Protein AF-A0A7X9AGL3-F1 (afdb_monomer_lite)

Sequence (99 aa):
MTAPEMTGQTAEKRLEEAGEELGRVLAALPPETKTLVREIKQNVQLEFEEQRKQGKYMDRSAFFAAALIGHEDLRDENLIRAAANYVDANHAYMKAQQA

Radius of gyration: 14.93 Å; chains: 1; bounding box: 31×44×36 Å

Structure (mmCIF, N/CA/C/O backbone):
data_AF-A0A7X9AGL3-F1
#
_entry.id   AF-A0A7X9AGL3-F1
#
loop_
_atom_site.group_PDB
_atom_site.id
_atom_site.type_symbol
_atom_site.label_atom_id
_atom_site.label_alt_id
_atom_site.label_comp_id
_atom_site.label_asym_id
_atom_site.label_entity_id
_atom_site.label_seq_id
_atom_site.pdbx_PDB_ins_code
_atom_site.Cartn_x
_atom_site.Cartn_y
_atom_site.Cartn_z
_atom_site.occupancy
_atom_site.B_iso_or_equiv
_atom_site.auth_seq_id
_atom_site.auth_comp_id
_atom_site.auth_asym_id
_atom_site.auth_atom_id
_atom_site.pdbx_PDB_model_num
ATOM 1 N N . MET A 1 1 ? -7.320 -31.371 14.549 1.00 37.84 1 MET A N 1
ATOM 2 C CA . MET A 1 1 ? -6.244 -30.433 14.927 1.00 37.84 1 MET A CA 1
ATOM 3 C C . MET A 1 1 ? -6.744 -29.034 14.624 1.00 37.84 1 MET A C 1
ATOM 5 O O . MET A 1 1 ? -6.873 -28.693 13.457 1.00 37.84 1 MET A O 1
ATOM 9 N N . THR A 1 2 ? -7.144 -28.280 15.643 1.00 45.00 2 THR A N 1
ATOM 10 C CA . THR A 1 2 ? -7.448 -26.849 15.518 1.00 45.00 2 THR A CA 1
ATOM 11 C C . THR A 1 2 ? -6.128 -26.106 15.336 1.00 45.00 2 THR A C 1
ATOM 13 O O . THR A 1 2 ? -5.173 -26.371 16.066 1.00 45.00 2 THR A O 1
ATOM 16 N N . ALA A 1 3 ? -6.038 -25.248 14.319 1.00 51.41 3 ALA A N 1
ATOM 17 C CA . ALA A 1 3 ? -4.873 -24.391 14.136 1.00 51.41 3 ALA A CA 1
ATOM 18 C C . ALA A 1 3 ? -4.681 -23.538 15.405 1.00 51.41 3 ALA A C 1
ATOM 20 O O . ALA A 1 3 ? -5.685 -23.078 15.954 1.00 51.41 3 ALA A O 1
ATOM 21 N N . PRO A 1 4 ? -3.443 -23.356 15.899 1.00 57.28 4 PRO A N 1
ATOM 22 C CA . PRO A 1 4 ? -3.205 -22.507 17.058 1.00 57.28 4 PRO A CA 1
ATOM 23 C C . PRO A 1 4 ? -3.725 -21.094 16.772 1.00 57.28 4 PRO A C 1
ATOM 25 O O . PRO A 1 4 ? -3.479 -20.544 15.696 1.00 57.28 4 PRO A O 1
ATOM 28 N N . GLU A 1 5 ? -4.472 -20.526 17.719 1.00 61.03 5 GLU A N 1
ATOM 29 C CA . GLU A 1 5 ? -4.939 -19.144 17.637 1.00 61.03 5 GLU A CA 1
ATOM 30 C C . GLU A 1 5 ? -3.722 -18.213 17.557 1.00 61.03 5 GLU A C 1
ATOM 32 O O . GLU A 1 5 ? -2.813 -18.285 18.387 1.00 61.03 5 GLU A O 1
ATOM 37 N N . MET A 1 6 ? -3.664 -17.360 16.528 1.00 67.12 6 MET A N 1
ATOM 38 C CA . MET A 1 6 ? -2.621 -16.337 16.456 1.00 67.12 6 MET A CA 1
ATOM 39 C C . MET A 1 6 ? -2.895 -15.280 17.524 1.00 67.12 6 MET A C 1
ATOM 41 O O . MET A 1 6 ? -3.936 -14.628 17.501 1.00 67.12 6 MET A O 1
ATOM 45 N N . THR A 1 7 ? -1.943 -15.090 18.434 1.00 77.31 7 THR A N 1
ATOM 46 C CA . THR A 1 7 ? -1.980 -14.001 19.415 1.00 77.31 7 THR A CA 1
ATOM 47 C C . THR A 1 7 ? -1.803 -12.643 18.726 1.00 77.31 7 THR A C 1
ATOM 49 O O . THR A 1 7 ? -1.166 -12.563 17.671 1.00 77.31 7 THR A O 1
ATOM 52 N N . GLY A 1 8 ? -2.301 -11.560 19.340 1.00 76.69 8 GLY A N 1
ATOM 53 C CA . GLY A 1 8 ? -2.169 -10.193 18.807 1.00 76.69 8 GLY A CA 1
ATOM 54 C C . GLY A 1 8 ? -0.726 -9.806 18.459 1.00 76.69 8 GLY A C 1
ATOM 55 O O . GLY A 1 8 ? -0.482 -9.290 17.375 1.00 76.69 8 GLY A O 1
ATOM 56 N N . GLN A 1 9 ? 0.241 -10.177 19.307 1.00 79.56 9 GLN A N 1
ATOM 57 C CA . GLN A 1 9 ? 1.674 -9.938 19.077 1.00 79.56 9 GLN A CA 1
ATOM 58 C C . GLN A 1 9 ? 2.230 -10.698 17.857 1.00 79.56 9 GLN A C 1
ATOM 60 O O . GLN A 1 9 ? 3.079 -10.189 17.129 1.00 79.56 9 GLN A O 1
ATOM 65 N N . THR A 1 10 ? 1.748 -11.918 17.603 1.00 87.19 10 THR A N 1
ATOM 66 C CA . THR A 1 10 ? 2.164 -12.696 16.423 1.00 87.19 10 THR A CA 1
ATOM 67 C C . THR A 1 10 ? 1.571 -12.109 15.142 1.00 87.19 10 THR A C 1
ATOM 69 O O . THR A 1 10 ? 2.239 -12.064 14.109 1.00 87.19 10 THR A O 1
ATOM 72 N N . ALA A 1 11 ? 0.322 -11.642 15.204 1.00 89.19 11 ALA A N 1
ATOM 73 C CA . ALA A 1 11 ? -0.347 -11.021 14.069 1.00 89.19 11 ALA A CA 1
ATOM 74 C C . ALA A 1 11 ? 0.249 -9.643 13.723 1.00 89.19 11 ALA A C 1
ATOM 76 O O . ALA A 1 11 ? 0.396 -9.334 12.544 1.00 89.19 11 ALA A O 1
ATOM 77 N N . GLU A 1 12 ? 0.649 -8.863 14.731 1.00 91.62 12 GLU A N 1
ATOM 78 C CA . GLU A 1 12 ? 1.348 -7.581 14.565 1.00 91.62 12 GLU A CA 1
ATOM 79 C C . GLU A 1 12 ? 2.676 -7.766 13.833 1.00 91.62 12 GLU A C 1
ATOM 81 O O . GLU A 1 12 ? 2.890 -7.177 12.777 1.00 91.62 12 GLU A O 1
ATOM 86 N N . LYS A 1 13 ? 3.521 -8.685 14.313 1.00 93.88 13 LYS A N 1
ATOM 87 C CA . LYS A 1 13 ? 4.802 -8.987 13.667 1.00 93.88 13 LYS A CA 1
ATOM 88 C C . LYS A 1 13 ? 4.628 -9.426 12.209 1.00 93.88 13 LYS A C 1
ATOM 90 O O . LYS A 1 13 ? 5.378 -9.010 11.333 1.00 93.88 13 LYS A O 1
ATOM 95 N N . ARG A 1 14 ? 3.613 -10.248 11.925 1.00 93.94 14 ARG A N 1
ATOM 96 C CA . ARG A 1 14 ? 3.307 -10.676 10.552 1.00 93.94 14 ARG A CA 1
ATOM 97 C C . ARG A 1 14 ? 2.868 -9.507 9.664 1.00 93.94 14 ARG A C 1
ATOM 99 O O . ARG A 1 14 ? 3.189 -9.498 8.477 1.00 93.94 14 ARG A O 1
ATOM 106 N N . LEU A 1 15 ? 2.124 -8.547 10.214 1.00 95.31 15 LEU A N 1
ATOM 107 C CA . LEU A 1 15 ? 1.740 -7.325 9.508 1.00 95.31 15 LEU A CA 1
ATOM 108 C C . LEU A 1 15 ? 2.964 -6.457 9.191 1.00 95.31 15 LEU A C 1
ATOM 110 O O . LEU A 1 15 ? 3.087 -5.980 8.063 1.00 95.31 15 LEU A O 1
ATOM 114 N N . GLU A 1 16 ? 3.883 -6.303 10.144 1.00 95.75 16 GLU A N 1
ATOM 115 C CA . GLU A 1 16 ? 5.148 -5.589 9.937 1.00 95.75 16 GLU A CA 1
ATOM 116 C C . GLU A 1 16 ? 5.982 -6.236 8.825 1.00 95.75 16 GLU A C 1
ATOM 118 O O . GLU A 1 16 ? 6.324 -5.570 7.848 1.00 95.75 16 GLU A O 1
ATOM 123 N N . GLU A 1 17 ? 6.222 -7.549 8.904 1.00 96.75 17 GLU A N 1
ATOM 124 C CA . GLU A 1 17 ? 6.990 -8.300 7.901 1.00 96.75 17 GLU A CA 1
ATOM 125 C C . GLU A 1 17 ? 6.365 -8.196 6.497 1.00 96.75 17 GLU A C 1
ATOM 127 O O . GLU A 1 17 ? 7.072 -8.004 5.502 1.00 96.75 17 GLU A O 1
ATOM 132 N N . ALA A 1 18 ? 5.032 -8.272 6.400 1.00 97.06 18 ALA A N 1
ATOM 133 C CA . ALA A 1 18 ? 4.327 -8.101 5.132 1.00 97.06 18 ALA A CA 1
ATOM 134 C C . ALA A 1 18 ? 4.451 -6.665 4.589 1.00 97.06 18 ALA A C 1
ATOM 136 O O . ALA A 1 18 ? 4.587 -6.471 3.379 1.00 97.06 18 ALA A O 1
ATOM 137 N N . GLY A 1 19 ? 4.432 -5.659 5.470 1.00 96.44 19 GLY A N 1
ATOM 138 C CA . GLY A 1 19 ? 4.627 -4.256 5.107 1.00 96.44 19 GLY A CA 1
ATOM 139 C C . GLY A 1 19 ? 6.041 -3.976 4.598 1.00 96.44 19 GLY A C 1
ATOM 140 O O . GLY A 1 19 ? 6.212 -3.295 3.584 1.00 96.44 19 GLY A O 1
ATOM 141 N N . GLU A 1 20 ? 7.054 -4.547 5.250 1.00 97.69 20 GLU A N 1
ATOM 142 C CA . GLU A 1 20 ? 8.449 -4.459 4.814 1.00 97.69 20 GLU A CA 1
ATOM 143 C C . GLU A 1 20 ? 8.671 -5.121 3.452 1.00 97.69 20 GLU A C 1
ATOM 145 O O . GLU A 1 20 ? 9.359 -4.558 2.597 1.00 97.69 20 GLU A O 1
ATOM 150 N N . GLU A 1 21 ? 8.086 -6.300 3.225 1.00 97.62 21 GLU A N 1
ATOM 151 C CA . GLU A 1 21 ? 8.168 -6.989 1.935 1.00 97.62 21 GLU A CA 1
ATOM 152 C C . GLU A 1 21 ? 7.504 -6.168 0.824 1.00 97.62 21 GLU A C 1
ATOM 154 O O . GLU A 1 21 ? 8.119 -5.936 -0.218 1.00 97.62 21 GLU A O 1
ATOM 159 N N . LEU A 1 22 ? 6.294 -5.646 1.058 1.00 97.38 22 LEU A N 1
ATOM 160 C CA . LEU A 1 22 ? 5.620 -4.765 0.103 1.00 97.38 22 LEU A CA 1
ATOM 161 C C . LEU A 1 22 ? 6.473 -3.526 -0.212 1.00 97.38 22 LEU A C 1
ATOM 163 O O . LEU A 1 22 ? 6.636 -3.165 -1.379 1.00 97.38 22 LEU A O 1
ATOM 167 N N . GLY A 1 23 ? 7.075 -2.906 0.807 1.00 96.50 23 GLY A N 1
ATOM 168 C CA . GLY A 1 23 ? 8.002 -1.786 0.639 1.00 96.50 23 GLY A CA 1
ATOM 169 C C . GLY A 1 23 ? 9.228 -2.139 -0.211 1.00 96.50 23 GLY A C 1
ATOM 170 O O . GLY A 1 23 ? 9.605 -1.368 -1.099 1.00 96.50 23 GLY A O 1
ATOM 171 N N . ARG A 1 24 ? 9.824 -3.319 0.009 1.00 97.88 24 ARG A N 1
ATOM 172 C CA . ARG A 1 24 ? 10.960 -3.822 -0.781 1.00 97.88 24 ARG A CA 1
ATOM 173 C C . ARG A 1 24 ? 10.581 -4.061 -2.241 1.00 97.88 24 ARG A C 1
ATOM 175 O O . ARG A 1 24 ? 11.310 -3.609 -3.127 1.00 97.88 24 ARG A O 1
ATOM 182 N N . VAL A 1 25 ? 9.433 -4.685 -2.507 1.00 97.44 25 VAL A N 1
ATOM 183 C CA . VAL A 1 25 ? 8.951 -4.913 -3.879 1.00 97.44 25 VAL A CA 1
ATOM 184 C C . VAL A 1 25 ? 8.695 -3.585 -4.592 1.00 97.44 25 VAL A C 1
ATOM 186 O O . VAL A 1 25 ? 9.205 -3.376 -5.691 1.00 97.44 25 VAL A O 1
ATOM 189 N N . LEU A 1 26 ? 8.006 -2.641 -3.941 1.00 96.00 26 LEU A N 1
ATOM 190 C CA . LEU A 1 26 ? 7.758 -1.296 -4.476 1.00 96.00 26 LEU A CA 1
ATOM 191 C C . LEU A 1 26 ? 9.057 -0.558 -4.842 1.00 96.00 26 LEU A C 1
ATOM 193 O O . LEU A 1 26 ? 9.138 0.110 -5.878 1.00 96.00 26 LEU A O 1
ATOM 197 N N . ALA A 1 27 ? 10.090 -0.678 -4.005 1.00 95.81 27 ALA A N 1
ATOM 198 C CA . ALA A 1 27 ? 11.388 -0.061 -4.254 1.00 95.81 27 ALA A CA 1
ATOM 199 C C . ALA A 1 27 ? 12.110 -0.673 -5.467 1.00 95.81 27 ALA A C 1
ATOM 201 O O . ALA A 1 27 ? 12.790 0.055 -6.200 1.00 95.81 27 ALA A O 1
ATOM 202 N N . ALA A 1 28 ? 11.930 -1.973 -5.713 1.00 96.19 28 ALA A N 1
ATOM 203 C CA . ALA A 1 28 ? 12.567 -2.713 -6.801 1.00 96.19 28 ALA A CA 1
ATOM 204 C C . ALA A 1 28 ? 11.884 -2.541 -8.172 1.00 96.19 28 ALA A C 1
ATOM 206 O O . ALA A 1 28 ? 12.471 -2.910 -9.187 1.00 96.19 28 ALA A O 1
ATOM 207 N N . LEU A 1 29 ? 10.684 -1.952 -8.226 1.00 96.00 29 LEU A N 1
ATOM 208 C CA . LEU A 1 29 ? 9.928 -1.796 -9.472 1.00 96.00 29 LEU A CA 1
ATOM 209 C C . LEU A 1 29 ? 10.694 -1.010 -10.556 1.00 96.00 29 LEU A C 1
ATOM 211 O O . LEU A 1 29 ? 11.415 -0.046 -10.239 1.00 96.00 29 LEU A O 1
ATOM 215 N N . PRO A 1 30 ? 10.488 -1.343 -11.843 1.00 94.81 30 PRO A N 1
ATOM 216 C CA . PRO A 1 30 ? 11.025 -0.562 -12.947 1.00 94.81 30 PRO A CA 1
ATOM 217 C C . PRO A 1 30 ? 10.358 0.828 -13.021 1.00 94.81 30 PRO A C 1
ATOM 219 O O . PRO A 1 30 ? 9.259 1.022 -12.491 1.00 94.81 30 PRO A O 1
ATOM 222 N N . PRO A 1 31 ? 11.000 1.822 -13.666 1.00 93.88 31 PRO A N 1
ATOM 223 C CA . PRO A 1 31 ? 10.494 3.197 -13.719 1.00 93.88 31 PRO A CA 1
ATOM 224 C C . PRO A 1 31 ? 9.061 3.328 -14.251 1.00 93.88 31 PRO A C 1
ATOM 226 O O . PRO A 1 31 ? 8.283 4.098 -13.696 1.00 93.88 31 PRO A O 1
ATOM 229 N N . GLU A 1 32 ? 8.702 2.557 -15.278 1.00 90.69 32 GLU A N 1
ATOM 230 C CA . GLU A 1 32 ? 7.365 2.583 -15.886 1.00 90.69 32 GLU A CA 1
ATOM 231 C C . GLU A 1 32 ? 6.286 2.139 -14.889 1.00 90.69 32 GLU A C 1
ATOM 233 O O . GLU A 1 32 ? 5.334 2.875 -14.629 1.00 90.69 32 GLU A O 1
ATOM 238 N N . THR A 1 33 ? 6.483 0.996 -14.224 1.00 93.31 33 THR A N 1
ATOM 239 C CA . THR A 1 33 ? 5.563 0.511 -13.184 1.00 93.31 33 THR A CA 1
ATOM 240 C C . THR A 1 33 ? 5.532 1.443 -11.973 1.00 93.31 33 THR A C 1
ATOM 242 O O . THR A 1 33 ? 4.478 1.638 -11.374 1.00 93.31 33 THR A O 1
ATOM 245 N N . LYS A 1 34 ? 6.653 2.090 -11.622 1.00 94.38 34 LYS A N 1
ATOM 246 C CA . LYS A 1 34 ? 6.679 3.111 -10.559 1.00 94.38 34 LYS A CA 1
ATOM 247 C C . LYS A 1 34 ? 5.807 4.319 -10.883 1.00 94.38 34 LYS A C 1
ATOM 249 O O . LYS A 1 34 ? 5.226 4.884 -9.959 1.00 94.38 34 LYS A O 1
ATOM 254 N N . THR A 1 35 ? 5.727 4.732 -12.146 1.00 94.94 35 THR A N 1
ATOM 255 C CA . THR A 1 35 ? 4.830 5.819 -12.566 1.00 94.94 35 THR A CA 1
ATOM 256 C C . THR A 1 3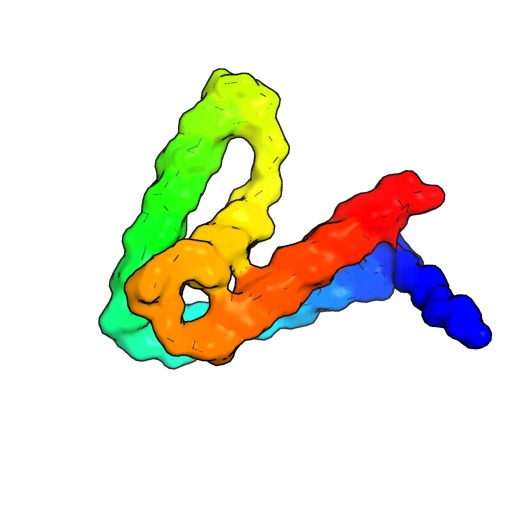5 ? 3.377 5.416 -12.353 1.00 94.94 35 THR A C 1
ATOM 258 O O . THR A 1 35 ? 2.675 6.113 -11.625 1.00 94.94 35 THR A O 1
ATOM 261 N N . LEU A 1 36 ? 2.978 4.238 -12.843 1.00 94.69 36 LEU A N 1
ATOM 262 C CA . LEU A 1 36 ? 1.627 3.711 -12.636 1.00 94.69 36 LEU A CA 1
ATOM 263 C C . LEU A 1 36 ? 1.275 3.613 -11.142 1.00 94.69 36 LEU A C 1
ATOM 265 O O . LEU A 1 36 ? 0.250 4.109 -10.691 1.00 94.69 36 LEU A O 1
ATOM 269 N N . VAL A 1 37 ? 2.16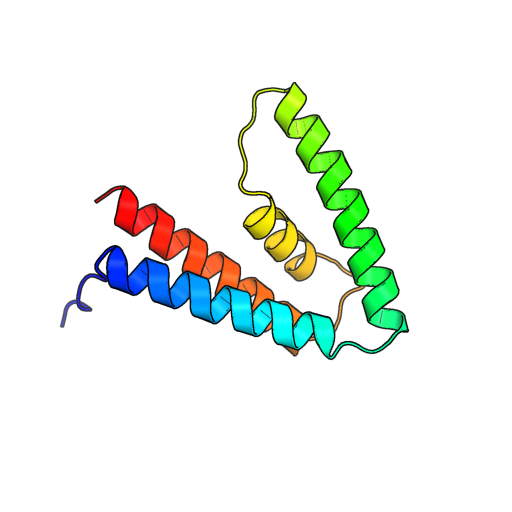8 3.054 -10.325 1.00 95.62 37 VAL A N 1
ATOM 270 C CA . VAL A 1 37 ? 1.951 2.930 -8.875 1.00 95.62 37 VAL A CA 1
ATOM 271 C C . VAL A 1 37 ? 1.828 4.294 -8.179 1.00 95.62 37 VAL A C 1
ATOM 273 O O . VAL A 1 37 ? 1.081 4.426 -7.205 1.00 95.62 37 VAL A O 1
ATOM 276 N N . ARG 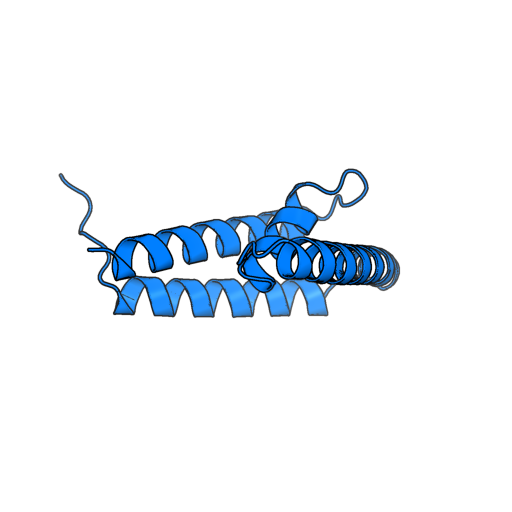A 1 38 ? 2.526 5.333 -8.657 1.00 95.75 38 ARG A N 1
ATOM 277 C CA . ARG A 1 38 ? 2.361 6.703 -8.140 1.00 95.75 38 ARG A CA 1
ATOM 278 C C . ARG A 1 38 ? 0.991 7.274 -8.482 1.00 95.75 38 ARG A C 1
ATOM 280 O O . ARG A 1 38 ? 0.401 7.910 -7.612 1.00 95.75 38 ARG A O 1
ATOM 287 N N . GLU A 1 39 ? 0.494 7.040 -9.691 1.00 95.56 39 GLU A N 1
ATOM 288 C CA . GLU A 1 39 ? -0.852 7.455 -10.105 1.00 95.56 39 GLU A CA 1
ATOM 289 C C . GLU A 1 39 ? -1.920 6.755 -9.258 1.00 95.56 39 GLU A C 1
ATOM 291 O O . GLU A 1 39 ? -2.771 7.421 -8.668 1.00 95.56 39 GLU A O 1
ATOM 296 N N . ILE A 1 40 ? -1.794 5.437 -9.060 1.00 95.88 40 ILE A N 1
ATOM 297 C CA . ILE A 1 40 ? -2.659 4.669 -8.149 1.00 95.88 40 ILE A CA 1
ATOM 298 C C . ILE A 1 40 ? -2.644 5.287 -6.749 1.00 95.88 40 ILE A C 1
ATOM 300 O O . ILE A 1 40 ? -3.695 5.532 -6.160 1.00 95.88 40 ILE A O 1
ATOM 304 N N . LYS A 1 41 ? -1.456 5.592 -6.212 1.00 95.44 41 LYS A N 1
ATOM 305 C CA . LYS A 1 41 ? -1.314 6.199 -4.882 1.00 95.44 41 LYS A CA 1
ATOM 306 C C . LYS A 1 41 ? -2.007 7.561 -4.783 1.00 95.44 41 LYS A C 1
ATOM 308 O O . LYS A 1 41 ? -2.586 7.863 -3.740 1.00 95.44 41 LYS A O 1
ATOM 313 N N . GLN A 1 42 ? -1.936 8.384 -5.827 1.00 95.94 42 GLN A N 1
ATOM 314 C CA . GLN A 1 42 ? -2.616 9.681 -5.861 1.00 95.94 42 GLN A CA 1
ATOM 315 C C . GLN A 1 42 ? -4.136 9.509 -5.872 1.00 95.94 42 GLN A C 1
ATOM 317 O O . GLN A 1 42 ? -4.816 10.131 -5.058 1.00 95.94 42 GLN A O 1
ATOM 322 N N . ASN A 1 43 ? -4.657 8.613 -6.711 1.00 94.44 43 ASN A N 1
ATOM 323 C CA . ASN A 1 43 ? -6.089 8.315 -6.775 1.00 94.44 43 ASN A CA 1
ATOM 324 C C . ASN A 1 43 ? -6.614 7.785 -5.434 1.00 94.44 43 ASN A C 1
ATOM 326 O O . ASN A 1 43 ? -7.633 8.253 -4.935 1.00 94.44 43 ASN A O 1
ATOM 330 N N . VAL A 1 44 ? -5.863 6.881 -4.800 1.00 94.69 44 VAL A N 1
ATOM 331 C CA . VAL A 1 44 ? -6.165 6.367 -3.458 1.00 94.69 44 VAL A CA 1
ATOM 332 C C . VAL A 1 44 ? -6.196 7.486 -2.419 1.00 94.69 44 VAL A C 1
ATOM 334 O O . VAL A 1 44 ? -7.077 7.488 -1.566 1.00 94.69 44 VAL A O 1
ATOM 337 N N . GLN A 1 45 ? -5.263 8.441 -2.468 1.00 93.81 45 GLN A N 1
ATOM 338 C CA . GLN A 1 45 ? -5.244 9.568 -1.531 1.00 93.81 45 GLN A CA 1
ATOM 339 C C . GLN A 1 45 ? -6.474 10.472 -1.708 1.00 93.81 45 GLN A C 1
ATOM 341 O O . GLN A 1 45 ? -7.072 10.868 -0.709 1.00 93.81 45 GLN A O 1
ATOM 346 N N . LEU A 1 46 ? -6.866 10.767 -2.951 1.00 94.62 46 LEU A N 1
ATOM 347 C CA . LEU A 1 46 ? -8.057 11.571 -3.245 1.00 94.62 46 LEU A CA 1
ATOM 348 C C . LEU A 1 46 ? -9.335 10.881 -2.753 1.00 94.62 46 LEU A C 1
ATOM 350 O O . LEU A 1 46 ? -10.135 11.492 -2.046 1.00 94.62 46 LEU A O 1
ATOM 354 N N . GLU A 1 47 ? -9.491 9.595 -3.066 1.00 93.00 47 GLU A N 1
ATOM 355 C CA . GLU A 1 47 ? -10.645 8.803 -2.637 1.00 93.00 47 GLU A CA 1
ATOM 356 C C . GLU A 1 47 ? -10.683 8.656 -1.109 1.00 93.00 47 GLU A C 1
ATOM 358 O O . GLU A 1 47 ? -11.725 8.836 -0.486 1.00 93.00 47 GLU A O 1
ATOM 363 N N . PHE A 1 48 ? -9.534 8.416 -0.472 1.00 92.50 48 PHE A N 1
ATOM 364 C CA . PHE A 1 48 ? -9.417 8.362 0.985 1.00 92.50 48 PHE A CA 1
ATOM 365 C C . PHE A 1 48 ? -9.893 9.662 1.649 1.00 92.50 48 PHE A C 1
ATOM 367 O O . PHE A 1 48 ? -10.626 9.631 2.640 1.00 92.50 48 PHE A O 1
ATOM 374 N N . GLU A 1 49 ? -9.481 10.815 1.119 1.00 93.06 49 GLU A N 1
ATOM 375 C CA . GLU A 1 49 ? -9.912 12.118 1.628 1.00 93.06 49 GLU A CA 1
ATOM 376 C C . GLU A 1 49 ? -11.414 12.335 1.453 1.00 93.06 49 GLU A C 1
ATOM 378 O O . GLU A 1 49 ? -12.061 12.878 2.351 1.00 93.06 49 GLU A O 1
ATOM 383 N N . GLU A 1 50 ? -11.979 11.888 0.335 1.00 93.44 50 GLU A N 1
ATOM 384 C CA . GLU A 1 50 ? -13.410 11.986 0.069 1.00 93.44 50 GLU A CA 1
ATOM 385 C C . GLU A 1 50 ? -14.233 11.099 1.014 1.00 93.44 50 GLU A C 1
ATOM 387 O O . GLU A 1 50 ? -15.163 11.572 1.671 1.00 93.44 50 GLU A O 1
ATOM 392 N N . GLN A 1 51 ? -13.829 9.841 1.198 1.00 91.06 51 GLN A N 1
ATOM 393 C CA . GLN A 1 51 ? -14.470 8.925 2.146 1.00 91.06 51 GLN A CA 1
ATOM 394 C C . GLN A 1 51 ? -14.376 9.458 3.585 1.00 91.06 51 GLN A C 1
ATOM 396 O O . GLN A 1 51 ? -15.352 9.402 4.341 1.00 91.06 51 GLN A O 1
ATOM 401 N N . ARG A 1 52 ? -13.241 10.070 3.953 1.00 90.12 52 ARG A N 1
ATOM 402 C CA . ARG A 1 52 ? -13.060 10.711 5.261 1.00 90.12 52 ARG A CA 1
ATOM 403 C C . ARG A 1 52 ? -14.021 11.883 5.475 1.00 90.12 52 ARG A C 1
ATOM 405 O O . ARG A 1 52 ? -14.563 12.010 6.572 1.00 90.12 52 ARG A O 1
ATOM 412 N N . LYS A 1 53 ? -14.263 12.730 4.465 1.00 92.81 53 LYS A N 1
ATOM 413 C CA . LYS A 1 53 ? -15.258 13.824 4.556 1.00 92.81 53 LYS A CA 1
ATOM 414 C C . LYS A 1 53 ? -16.673 13.296 4.786 1.00 92.81 53 LYS A C 1
ATOM 416 O O . LYS A 1 53 ? -17.461 13.944 5.466 1.00 92.81 53 LYS A O 1
ATOM 421 N N . GLN A 1 54 ? -16.972 12.105 4.273 1.00 92.62 54 GLN A N 1
ATOM 422 C CA . GLN A 1 54 ? -18.244 11.407 4.482 1.00 92.62 54 GLN A CA 1
ATOM 423 C C . GLN A 1 54 ? -18.323 10.679 5.838 1.00 92.62 54 GLN A C 1
ATOM 425 O O . GLN A 1 54 ? -19.289 9.963 6.095 1.00 92.62 54 GLN A O 1
ATOM 430 N N . GLY A 1 55 ? -17.319 10.833 6.710 1.00 90.12 55 GLY A N 1
ATOM 431 C CA . GLY A 1 55 ? -17.277 10.202 8.031 1.00 90.12 55 GLY A CA 1
ATOM 432 C C . GLY A 1 55 ? -16.910 8.717 8.011 1.00 90.12 55 GLY A C 1
ATOM 433 O O . GLY A 1 55 ? -17.051 8.043 9.031 1.00 90.12 55 GLY A O 1
ATOM 434 N N . LYS A 1 56 ? -16.436 8.188 6.876 1.00 86.50 56 LYS A N 1
ATOM 435 C CA . LYS A 1 56 ? -15.966 6.804 6.777 1.00 86.50 56 LYS A CA 1
ATOM 436 C C . LYS A 1 56 ? -14.485 6.743 7.124 1.00 86.50 56 LYS A C 1
ATOM 438 O O . LYS A 1 56 ? -13.656 7.418 6.516 1.00 86.50 56 LYS A O 1
ATOM 443 N N . TYR A 1 57 ? -14.160 5.904 8.098 1.00 80.25 57 TYR A N 1
ATOM 444 C CA . TYR A 1 57 ? -12.787 5.635 8.500 1.00 80.25 57 TYR A CA 1
ATOM 445 C C . TYR A 1 57 ? -12.302 4.360 7.818 1.00 80.25 57 TYR A C 1
ATOM 447 O O . TYR A 1 57 ? -12.948 3.318 7.898 1.00 80.25 57 TYR A O 1
ATOM 455 N N . MET A 1 58 ? -11.160 4.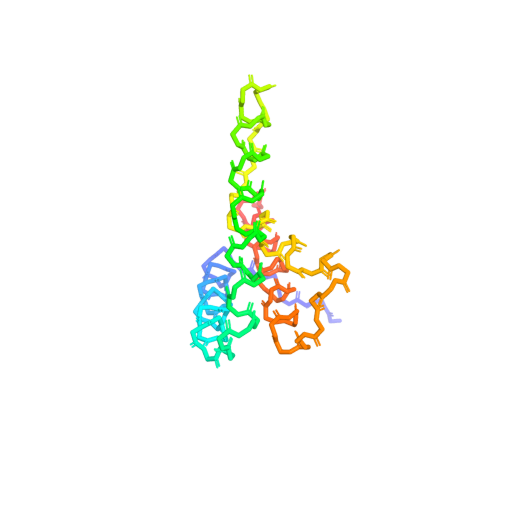453 7.149 1.00 83.25 58 MET A N 1
ATOM 456 C CA . MET A 1 58 ? -10.484 3.334 6.503 1.00 83.25 58 MET A CA 1
ATOM 457 C C . MET A 1 58 ? -8.992 3.409 6.802 1.00 83.25 58 MET A C 1
ATOM 459 O O . MET A 1 58 ? -8.462 4.493 7.046 1.00 83.25 58 MET A O 1
ATOM 463 N N . ASP A 1 59 ? -8.310 2.268 6.794 1.00 88.62 59 ASP A N 1
ATOM 464 C CA . ASP A 1 59 ? -6.853 2.255 6.853 1.00 88.62 59 ASP A CA 1
ATOM 465 C C . ASP A 1 59 ? -6.289 2.577 5.464 1.00 88.62 59 ASP A C 1
ATOM 467 O O . ASP A 1 59 ? -6.573 1.883 4.483 1.00 88.62 59 ASP A O 1
ATOM 471 N N . ARG A 1 60 ? -5.501 3.652 5.366 1.00 89.94 60 ARG A N 1
ATOM 472 C CA . ARG A 1 60 ? -4.971 4.125 4.081 1.00 89.94 60 ARG A CA 1
ATOM 473 C C . ARG A 1 60 ? -4.010 3.119 3.445 1.00 89.94 60 ARG A C 1
ATOM 475 O O . ARG A 1 60 ? -3.966 3.019 2.221 1.00 89.94 60 ARG A O 1
ATOM 482 N N . SER A 1 61 ? -3.224 2.409 4.248 1.00 90.88 61 SER A N 1
ATOM 483 C CA . SER A 1 61 ? -2.222 1.459 3.760 1.00 90.88 61 SER A CA 1
ATOM 484 C C . SER A 1 61 ? -2.894 0.204 3.209 1.00 90.88 61 SER A C 1
ATOM 486 O O . SER A 1 61 ? -2.563 -0.234 2.108 1.00 90.88 61 SER A O 1
ATOM 488 N N . ALA A 1 62 ? -3.895 -0.323 3.916 1.00 91.75 62 ALA A N 1
ATOM 489 C CA . ALA A 1 62 ? -4.715 -1.433 3.446 1.00 91.75 62 ALA A CA 1
ATOM 490 C C . ALA A 1 62 ? -5.516 -1.051 2.194 1.00 91.75 62 ALA A C 1
ATOM 492 O O . ALA A 1 62 ? -5.599 -1.839 1.254 1.00 91.75 62 ALA A O 1
ATOM 493 N N . PHE A 1 63 ? -6.051 0.174 2.142 1.00 93.94 63 PHE A N 1
ATOM 494 C CA . PHE A 1 63 ? -6.769 0.665 0.967 1.00 93.94 63 PHE A CA 1
ATOM 495 C C . PHE A 1 63 ? -5.852 0.796 -0.257 1.00 93.94 63 PHE A C 1
ATOM 497 O O . PHE A 1 63 ? -6.215 0.371 -1.352 1.00 93.94 63 PHE A O 1
ATOM 504 N N . PHE A 1 64 ? -4.627 1.293 -0.068 1.00 96.31 64 PHE A N 1
ATOM 505 C CA . PHE A 1 64 ? -3.622 1.325 -1.127 1.00 96.31 64 PHE A CA 1
ATOM 506 C C . PHE A 1 64 ? -3.247 -0.079 -1.616 1.00 96.31 64 PHE A C 1
ATOM 508 O O . PHE A 1 64 ? -3.224 -0.314 -2.821 1.00 96.31 64 PHE A O 1
ATOM 515 N N . ALA A 1 65 ? -3.002 -1.027 -0.707 1.00 96.44 65 ALA A N 1
ATOM 516 C CA . ALA A 1 65 ? -2.692 -2.406 -1.080 1.00 96.44 65 ALA A CA 1
ATOM 517 C C . ALA A 1 65 ? -3.847 -3.066 -1.857 1.00 96.44 65 ALA A C 1
ATOM 519 O O . ALA A 1 65 ? -3.608 -3.701 -2.881 1.00 96.44 65 ALA A O 1
ATOM 520 N N . ALA A 1 66 ? -5.098 -2.848 -1.442 1.00 95.62 66 ALA A N 1
ATOM 521 C CA . ALA A 1 66 ? -6.272 -3.319 -2.175 1.00 95.62 66 ALA A CA 1
ATOM 522 C C . ALA A 1 66 ? -6.373 -2.703 -3.582 1.00 95.62 66 ALA A C 1
ATOM 524 O O . ALA A 1 66 ? -6.674 -3.410 -4.543 1.00 95.62 66 ALA A O 1
ATOM 525 N N . ALA A 1 67 ? -6.067 -1.409 -3.721 1.00 95.94 67 ALA A N 1
ATOM 526 C CA . ALA A 1 67 ? -6.056 -0.735 -5.017 1.00 95.94 67 ALA A CA 1
ATOM 527 C C . ALA A 1 67 ? -4.989 -1.303 -5.964 1.00 95.94 67 ALA A C 1
ATOM 529 O O . ALA A 1 67 ? -5.253 -1.429 -7.153 1.00 95.94 67 ALA A O 1
ATOM 530 N N . LEU A 1 68 ? -3.815 -1.695 -5.452 1.00 96.94 68 LEU A N 1
ATOM 531 C CA . LEU A 1 68 ? -2.795 -2.376 -6.259 1.00 96.94 68 LEU A CA 1
ATOM 532 C C . LEU A 1 68 ? -3.302 -3.724 -6.789 1.00 96.94 68 LEU A C 1
ATOM 534 O O . LEU A 1 68 ? -3.104 -4.030 -7.957 1.00 96.94 68 LEU A O 1
ATOM 538 N N . ILE A 1 69 ? -3.980 -4.516 -5.955 1.00 96.31 69 ILE A N 1
ATOM 539 C CA . ILE A 1 69 ? -4.510 -5.834 -6.346 1.00 96.31 69 ILE A CA 1
ATOM 540 C C . ILE A 1 69 ? -5.583 -5.701 -7.436 1.00 96.31 69 ILE A C 1
ATOM 542 O O . ILE A 1 69 ? -5.639 -6.522 -8.347 1.00 96.31 69 ILE A O 1
ATOM 546 N N . GLY A 1 70 ? -6.446 -4.688 -7.330 1.00 93.12 70 GLY A N 1
ATOM 547 C CA . GLY A 1 70 ? -7.5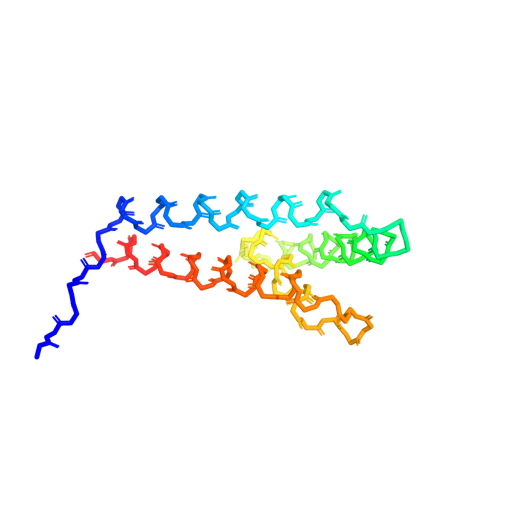84 -4.491 -8.229 1.00 93.12 70 GLY A CA 1
ATOM 548 C C . GLY A 1 70 ? -7.299 -3.678 -9.494 1.00 93.12 70 GLY A C 1
ATOM 549 O O . GLY A 1 70 ? -8.230 -3.447 -10.261 1.00 93.12 70 GLY A O 1
ATOM 550 N N . HIS A 1 71 ? -6.070 -3.200 -9.713 1.00 94.56 71 HIS A N 1
ATOM 551 C CA . HIS A 1 71 ? -5.776 -2.318 -10.844 1.00 94.56 71 HIS A CA 1
ATOM 552 C C . HIS A 1 71 ? -5.565 -3.103 -12.146 1.00 94.56 71 HIS A C 1
ATOM 554 O O . HIS A 1 71 ? -4.602 -3.854 -12.268 1.00 94.56 71 HIS A O 1
ATOM 560 N N . GLU A 1 72 ? -6.414 -2.872 -13.151 1.00 91.06 72 GLU A N 1
ATOM 561 C CA . GLU A 1 72 ? -6.444 -3.650 -14.405 1.00 91.06 72 GLU A CA 1
ATOM 562 C C . GLU A 1 72 ? -5.123 -3.606 -15.195 1.00 91.06 72 GLU A C 1
ATOM 564 O O . GLU A 1 72 ? -4.690 -4.611 -15.766 1.00 91.06 72 GLU A O 1
ATOM 569 N N . ASP A 1 73 ? -4.451 -2.453 -15.193 1.00 92.25 73 ASP A N 1
ATOM 570 C CA . ASP A 1 73 ? -3.185 -2.271 -15.913 1.00 92.25 73 ASP A CA 1
ATOM 571 C C . ASP A 1 73 ? -1.953 -2.753 -15.133 1.00 92.25 73 ASP A C 1
ATOM 573 O O . ASP A 1 73 ? -0.854 -2.838 -15.690 1.00 92.25 73 ASP A O 1
ATOM 577 N N . LEU A 1 74 ? -2.101 -3.078 -13.844 1.00 91.75 74 LEU A N 1
ATOM 578 C CA . LEU A 1 74 ? -0.986 -3.546 -13.032 1.00 91.75 74 LEU A CA 1
ATOM 579 C C . LEU A 1 74 ? -0.845 -5.061 -13.190 1.00 91.75 74 LEU A C 1
ATOM 581 O O . LEU A 1 74 ? -1.690 -5.826 -12.745 1.00 91.75 74 LEU A O 1
ATOM 585 N N . ARG A 1 75 ? 0.248 -5.501 -13.820 1.00 91.25 75 ARG A N 1
ATOM 586 C CA . ARG A 1 75 ? 0.504 -6.927 -14.107 1.00 91.25 75 ARG A CA 1
ATOM 587 C C . ARG A 1 75 ? 1.699 -7.517 -13.360 1.00 91.25 75 ARG A C 1
ATOM 589 O O . ARG A 1 75 ? 2.087 -8.649 -13.627 1.00 91.25 75 ARG A O 1
ATOM 596 N N . ASP A 1 76 ? 2.313 -6.757 -12.455 1.00 93.56 76 ASP A N 1
ATOM 597 C CA . ASP A 1 76 ? 3.449 -7.247 -11.673 1.00 93.56 76 ASP A CA 1
ATOM 598 C C . ASP A 1 76 ? 2.959 -8.224 -10.591 1.00 93.56 76 ASP A C 1
ATOM 600 O O . ASP A 1 76 ? 2.456 -7.824 -9.540 1.00 93.56 76 ASP A O 1
ATOM 604 N N . GLU A 1 77 ? 3.091 -9.524 -10.862 1.00 94.81 77 GLU A N 1
ATOM 605 C CA . GLU A 1 77 ? 2.623 -10.591 -9.970 1.00 94.81 77 GLU A CA 1
ATOM 606 C C . GLU A 1 77 ? 3.296 -10.559 -8.591 1.00 94.81 77 GLU A C 1
ATOM 608 O O . GLU A 1 77 ? 2.666 -10.899 -7.586 1.00 94.81 77 GLU A O 1
ATOM 613 N N . ASN A 1 78 ? 4.563 -10.130 -8.509 1.00 96.06 78 ASN A N 1
ATOM 614 C CA . ASN A 1 78 ? 5.268 -10.037 -7.231 1.00 96.06 78 ASN A CA 1
ATOM 615 C C . ASN A 1 78 ? 4.672 -8.927 -6.368 1.00 96.06 78 ASN A C 1
ATOM 617 O O . ASN A 1 78 ? 4.460 -9.132 -5.171 1.00 96.06 78 ASN A O 1
ATOM 621 N N . LEU A 1 79 ? 4.364 -7.783 -6.978 1.00 96.81 79 LEU A N 1
ATOM 622 C CA . LEU A 1 79 ? 3.704 -6.668 -6.314 1.00 96.81 79 LEU A CA 1
ATOM 623 C C . LEU A 1 79 ? 2.282 -7.023 -5.877 1.00 96.81 79 LEU A C 1
ATOM 625 O O . LEU A 1 79 ? 1.932 -6.776 -4.724 1.00 96.81 79 LEU A O 1
ATOM 629 N N . ILE A 1 80 ? 1.490 -7.643 -6.756 1.00 96.81 80 ILE A N 1
ATOM 630 C CA . ILE A 1 80 ? 0.118 -8.072 -6.442 1.00 96.81 80 ILE A CA 1
ATOM 631 C C . ILE A 1 80 ? 0.130 -9.055 -5.269 1.00 96.81 80 ILE A C 1
ATOM 633 O O . ILE A 1 80 ? -0.624 -8.889 -4.310 1.00 96.81 80 ILE A O 1
ATOM 637 N N . ARG A 1 81 ? 1.025 -10.050 -5.295 1.00 97.44 81 ARG A N 1
ATOM 638 C CA . ARG A 1 81 ? 1.156 -11.028 -4.208 1.00 97.44 81 ARG A CA 1
ATOM 639 C C . ARG A 1 81 ? 1.594 -10.377 -2.897 1.00 97.44 81 ARG A C 1
ATOM 641 O O . ARG A 1 81 ? 1.045 -10.708 -1.849 1.00 97.44 81 ARG A O 1
ATOM 648 N N . ALA A 1 82 ? 2.566 -9.464 -2.932 1.00 97.75 82 ALA A N 1
ATOM 649 C CA . ALA A 1 82 ? 3.011 -8.753 -1.735 1.00 97.75 82 ALA A CA 1
ATOM 650 C C . ALA A 1 82 ? 1.886 -7.888 -1.138 1.00 97.75 82 ALA A C 1
ATOM 652 O O . ALA A 1 82 ? 1.684 -7.895 0.076 1.00 97.75 82 ALA A O 1
ATOM 653 N N . ALA A 1 83 ? 1.106 -7.210 -1.983 1.00 97.69 83 ALA A N 1
ATOM 654 C CA . ALA A 1 83 ? -0.052 -6.431 -1.557 1.00 97.69 83 ALA A CA 1
ATOM 655 C C . ALA A 1 83 ? -1.155 -7.317 -0.953 1.00 97.69 83 ALA A C 1
ATOM 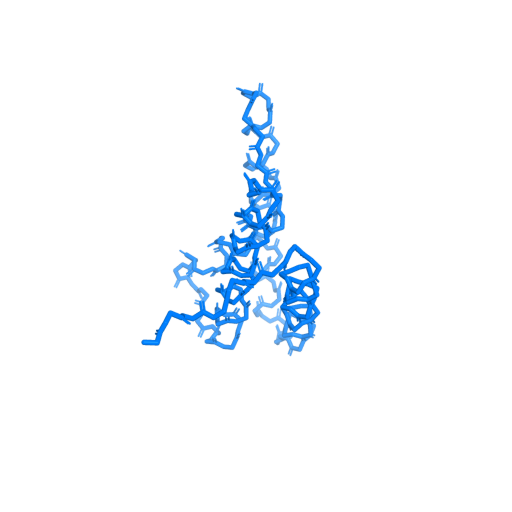657 O O . ALA A 1 83 ? -1.685 -6.986 0.107 1.00 97.69 83 ALA A O 1
ATOM 658 N N . ALA A 1 84 ? -1.458 -8.467 -1.565 1.00 97.12 84 ALA A N 1
ATOM 659 C CA . ALA A 1 84 ? -2.428 -9.427 -1.033 1.00 97.12 84 ALA A CA 1
ATOM 660 C C . ALA A 1 84 ? -2.007 -9.962 0.344 1.00 97.12 84 ALA A C 1
ATOM 662 O O . ALA A 1 84 ? -2.793 -9.923 1.289 1.00 97.12 84 ALA A O 1
ATOM 663 N N . ASN A 1 85 ? -0.737 -10.351 0.494 1.00 97.06 85 ASN A N 1
ATOM 664 C CA . ASN A 1 85 ? -0.192 -10.800 1.776 1.00 97.06 85 ASN A CA 1
ATOM 665 C C . ASN A 1 85 ? -0.301 -9.724 2.867 1.00 97.06 85 ASN A C 1
ATOM 667 O O . ASN A 1 85 ? -0.579 -10.050 4.022 1.00 97.06 85 ASN A O 1
ATOM 671 N N . TYR A 1 86 ? -0.093 -8.453 2.513 1.00 97.62 86 TYR A N 1
ATOM 672 C CA . TYR A 1 86 ? -0.267 -7.336 3.439 1.00 97.62 86 TYR A CA 1
ATOM 673 C C . TYR A 1 86 ? -1.729 -7.170 3.870 1.00 97.62 86 TYR A C 1
ATOM 675 O O . TYR A 1 86 ? -1.999 -7.031 5.061 1.00 97.62 86 TYR A O 1
ATOM 683 N N . VAL A 1 87 ? -2.680 -7.233 2.930 1.00 96.19 87 VAL A N 1
ATOM 684 C CA . VAL A 1 87 ? -4.119 -7.156 3.240 1.00 96.19 87 VAL A CA 1
ATOM 685 C C . VAL A 1 87 ? -4.546 -8.307 4.156 1.00 96.19 87 VAL A C 1
ATOM 687 O O . VAL A 1 87 ? -5.228 -8.067 5.155 1.00 96.19 87 VAL A O 1
ATOM 690 N N . ASP A 1 88 ? -4.091 -9.530 3.881 1.00 94.62 88 ASP A N 1
ATOM 691 C CA . ASP A 1 88 ? -4.373 -10.705 4.712 1.00 94.62 88 ASP A CA 1
ATOM 692 C C . ASP A 1 88 ? -3.789 -10.567 6.124 1.00 94.62 88 ASP A C 1
ATOM 694 O O . ASP A 1 88 ? -4.465 -10.860 7.115 1.00 94.62 88 ASP A O 1
ATOM 698 N N . ALA A 1 89 ? -2.543 -10.095 6.235 1.00 94.25 89 ALA A N 1
ATOM 699 C CA . ALA A 1 89 ? -1.896 -9.857 7.522 1.00 94.25 89 ALA A CA 1
ATOM 700 C C . ALA A 1 89 ? -2.611 -8.755 8.317 1.00 94.25 89 ALA A C 1
ATOM 702 O O . ALA A 1 89 ? -2.847 -8.918 9.514 1.00 94.25 89 ALA A O 1
ATOM 703 N N . ASN A 1 90 ? -3.033 -7.678 7.647 1.00 93.75 90 ASN A N 1
ATOM 704 C CA . ASN A 1 90 ? -3.790 -6.594 8.265 1.00 93.75 90 ASN A CA 1
ATOM 705 C C . ASN A 1 90 ? -5.143 -7.090 8.789 1.00 93.75 90 ASN A C 1
ATOM 707 O O . ASN A 1 90 ? -5.514 -6.801 9.924 1.00 93.75 90 ASN A O 1
ATOM 711 N N . HIS A 1 91 ? -5.863 -7.894 8.004 1.00 91.81 91 HIS A N 1
ATOM 712 C CA . HIS A 1 91 ? -7.124 -8.488 8.441 1.00 91.81 91 HIS A CA 1
ATOM 713 C C . HIS A 1 91 ? -6.935 -9.429 9.643 1.00 91.81 91 HIS A C 1
ATOM 715 O O . HIS A 1 91 ? -7.704 -9.366 10.605 1.00 91.81 91 HIS A O 1
ATOM 721 N N . ALA A 1 92 ? -5.888 -10.262 9.632 1.00 91.56 92 ALA A N 1
ATOM 722 C CA . ALA A 1 92 ? -5.566 -11.143 10.752 1.00 91.56 92 ALA A CA 1
ATOM 723 C C . ALA A 1 92 ? -5.215 -10.363 12.031 1.00 91.56 92 ALA A C 1
ATOM 725 O O . ALA A 1 92 ? -5.681 -10.730 13.109 1.00 91.56 92 ALA A O 1
ATOM 726 N N . TYR A 1 93 ? -4.448 -9.276 11.910 1.00 91.88 93 TYR A N 1
ATOM 727 C CA . TYR A 1 93 ? -4.133 -8.381 13.022 1.00 91.88 93 TYR A CA 1
ATOM 728 C C . TYR A 1 93 ? -5.389 -7.720 13.592 1.00 91.88 93 TYR A C 1
ATOM 730 O O . TYR A 1 93 ? -5.644 -7.834 14.788 1.00 91.88 93 TYR A O 1
ATOM 738 N N . MET A 1 94 ? -6.229 -7.123 12.741 1.00 89.88 94 MET A N 1
ATOM 739 C CA . MET A 1 94 ? -7.481 -6.492 13.172 1.00 89.88 94 MET A CA 1
ATOM 740 C C . MET A 1 94 ? -8.402 -7.477 13.899 1.00 89.88 94 MET A C 1
ATOM 742 O O . MET A 1 94 ? -8.982 -7.130 14.924 1.00 89.88 94 MET A O 1
ATOM 746 N N . LYS A 1 95 ? -8.496 -8.721 13.415 1.00 89.38 95 LYS A N 1
ATOM 747 C CA . LYS A 1 95 ? -9.260 -9.779 14.085 1.00 89.38 95 LYS A CA 1
ATOM 748 C C . LYS A 1 95 ? -8.672 -10.137 15.454 1.00 89.38 95 LYS A C 1
ATOM 750 O O . LYS A 1 95 ? -9.428 -10.330 16.398 1.00 89.38 95 LYS A O 1
ATOM 755 N N . ALA A 1 96 ? -7.347 -10.216 15.570 1.00 88.69 96 ALA A N 1
ATOM 756 C CA . ALA A 1 96 ? -6.673 -10.532 16.829 1.00 88.69 96 ALA A CA 1
ATOM 757 C C . ALA A 1 96 ? -6.796 -9.415 17.883 1.00 88.69 96 ALA A C 1
ATOM 759 O O . ALA A 1 96 ? -6.730 -9.707 19.069 1.00 88.69 96 ALA A O 1
ATOM 760 N N . GLN A 1 97 ? -7.000 -8.160 17.468 1.00 82.31 97 GLN A N 1
ATOM 761 C CA . GLN A 1 97 ? -7.266 -7.029 18.374 1.00 82.31 97 GLN A CA 1
ATOM 762 C C . GLN A 1 97 ? -8.717 -6.983 18.887 1.00 82.31 97 GLN A C 1
ATOM 764 O O . GLN A 1 97 ? -9.025 -6.223 19.801 1.00 82.31 97 GLN A O 1
ATOM 769 N N . GLN A 1 98 ? -9.623 -7.754 18.279 1.00 77.88 98 GLN A N 1
ATOM 770 C CA . GLN A 1 98 ? -11.042 -7.826 18.649 1.00 77.88 98 GLN A CA 1
ATOM 771 C C . GLN A 1 98 ? -11.386 -9.048 19.517 1.00 77.88 98 GLN A C 1
ATOM 773 O O . GLN A 1 98 ? -12.536 -9.165 19.945 1.00 77.88 98 GLN A O 1
ATOM 778 N N . ALA A 1 99 ? -10.427 -9.957 19.718 1.00 58.22 99 ALA A N 1
ATOM 779 C CA . ALA A 1 99 ? -10.551 -11.177 20.518 1.00 58.22 99 ALA A CA 1
ATOM 780 C C . ALA A 1 99 ? -10.117 -10.931 21.969 1.00 58.22 99 ALA A C 1
ATOM 782 O O . ALA A 1 99 ? -10.779 -11.495 22.868 1.00 58.22 99 ALA A O 1
#

pLDDT: mean 90.26, std 11.25, range [37.84, 97.88]

Secondary structure (DSSP, 8-state):
-PPPPPPHHHHHHHHHHHHHHHHHHHHHS-HHHHHHHHHHHHHHHHHHHHHHHTT----HHHHHHHHHHT-TT---HHHHHHHHHHHHHHHHHHHHT--

Foldseek 3Di:
DDDPQQALVNLVVQLVVLVVQLVVVLVPDDPVVVVVLVVLLVVLVVVQVVCVVVVDDDDSLLSSLVSLLPPPPRDPPSNNVSSVSNNVSVVSNVVNVVD